Protein AF-A0A973GXI6-F1 (afdb_monomer)

Structure (mmCIF, N/CA/C/O backbone):
data_AF-A0A973GXI6-F1
#
_entry.id   AF-A0A973GXI6-F1
#
loop_
_atom_site.group_PDB
_atom_site.id
_atom_site.type_symbol
_atom_site.label_atom_id
_atom_site.label_alt_id
_atom_site.label_comp_id
_atom_site.label_asym_id
_atom_site.label_entity_id
_atom_site.label_seq_id
_atom_site.pdbx_PDB_ins_code
_atom_site.Cartn_x
_atom_site.Cartn_y
_atom_site.Cartn_z
_atom_site.occupancy
_atom_site.B_iso_or_equiv
_atom_site.auth_seq_id
_atom_site.auth_comp_i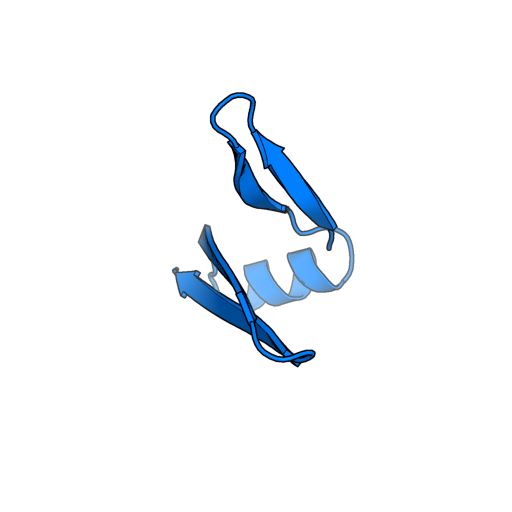d
_atom_site.auth_asym_id
_atom_site.auth_atom_id
_atom_site.pdbx_PDB_model_num
ATOM 1 N N . ALA A 1 1 ? -5.088 -8.333 -0.247 1.00 95.31 1 ALA A N 1
ATOM 2 C CA . ALA A 1 1 ? -4.549 -6.988 -0.526 1.00 95.31 1 ALA A CA 1
ATOM 3 C C . ALA A 1 1 ? -3.937 -7.010 -1.911 1.00 95.31 1 ALA A C 1
ATOM 5 O O . ALA A 1 1 ? -3.476 -8.066 -2.327 1.00 95.31 1 ALA A O 1
ATOM 6 N N . GLU A 1 2 ? -3.968 -5.890 -2.615 1.00 98.50 2 GLU A N 1
ATOM 7 C CA . GLU A 1 2 ? -3.559 -5.802 -4.012 1.00 98.50 2 GLU A CA 1
ATOM 8 C C . GLU A 1 2 ? -2.928 -4.444 -4.293 1.00 98.50 2 GLU A C 1
ATOM 10 O O . GLU A 1 2 ? -3.448 -3.409 -3.864 1.00 98.50 2 GLU A O 1
ATOM 15 N N . VAL A 1 3 ? -1.817 -4.474 -5.027 1.00 98.50 3 VAL A N 1
ATOM 16 C CA . VAL A 1 3 ? -1.218 -3.286 -5.625 1.00 98.50 3 VAL A CA 1
ATOM 17 C C . VAL A 1 3 ? -1.864 -3.075 -6.988 1.00 98.50 3 VAL A C 1
ATOM 19 O O . VAL A 1 3 ? -1.872 -3.989 -7.809 1.00 98.50 3 VAL A O 1
ATOM 22 N N . TYR A 1 4 ? -2.391 -1.879 -7.225 1.00 98.44 4 TYR A N 1
ATOM 23 C CA . TYR A 1 4 ? -2.892 -1.458 -8.530 1.00 98.44 4 TYR A CA 1
ATOM 24 C C . TYR A 1 4 ? -2.229 -0.142 -8.937 1.00 98.44 4 TYR A C 1
ATOM 26 O O . TYR A 1 4 ? -1.659 0.558 -8.100 1.00 98.44 4 TYR A O 1
ATOM 34 N N . VAL A 1 5 ? -2.272 0.171 -10.227 1.00 98.38 5 VAL A N 1
ATOM 35 C CA . VAL A 1 5 ? -1.658 1.374 -10.796 1.00 98.38 5 VAL A CA 1
ATOM 36 C C . VAL A 1 5 ? -2.775 2.289 -11.275 1.00 98.38 5 VAL A C 1
ATOM 38 O O . VAL A 1 5 ? -3.696 1.833 -11.950 1.00 98.38 5 VAL A O 1
ATOM 41 N N . GLU A 1 6 ? -2.728 3.554 -10.876 1.00 97.88 6 GLU A N 1
ATOM 42 C CA . GLU A 1 6 ? -3.618 4.583 -11.420 1.00 97.88 6 GLU A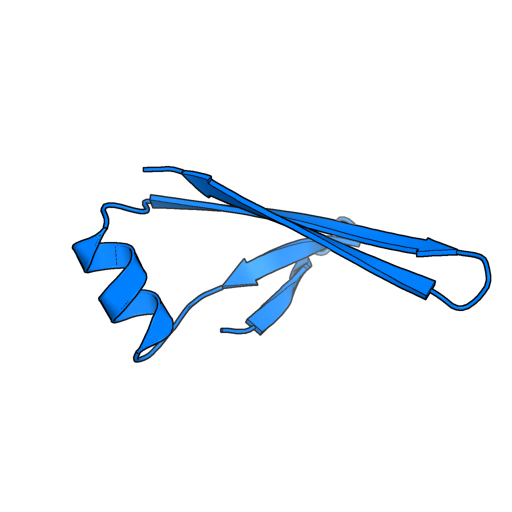 CA 1
ATOM 43 C C . GLU A 1 6 ? -3.148 5.040 -12.802 1.00 97.88 6 GLU A C 1
ATOM 45 O O . GLU A 1 6 ? -1.991 4.843 -13.165 1.00 97.88 6 GLU A O 1
ATOM 50 N N . ASP A 1 7 ? -4.009 5.730 -13.551 1.00 97.94 7 ASP A N 1
ATOM 51 C CA . ASP A 1 7 ? -3.662 6.277 -14.873 1.00 97.94 7 ASP A CA 1
ATOM 52 C C . ASP A 1 7 ? -2.442 7.219 -14.833 1.00 97.94 7 ASP A C 1
ATOM 54 O O . ASP A 1 7 ? -1.721 7.364 -15.817 1.00 97.94 7 ASP A O 1
ATOM 58 N N . SER A 1 8 ? -2.172 7.830 -13.674 1.00 97.69 8 SER A N 1
ATOM 59 C CA . SER A 1 8 ? -0.985 8.652 -13.406 1.00 97.69 8 SER A CA 1
ATOM 60 C C . SER A 1 8 ? 0.327 7.855 -13.338 1.00 97.69 8 SER A C 1
ATOM 62 O O . SER A 1 8 ? 1.402 8.448 -13.267 1.00 97.69 8 SER A O 1
ATOM 64 N N . GLY A 1 9 ? 0.259 6.523 -13.307 1.00 97.19 9 GLY A N 1
ATOM 65 C CA . GLY A 1 9 ? 1.382 5.633 -13.019 1.00 97.19 9 GLY A CA 1
ATOM 66 C C . GLY A 1 9 ? 1.665 5.456 -11.524 1.00 97.19 9 GLY A C 1
ATOM 67 O O . GLY A 1 9 ? 2.549 4.681 -11.160 1.00 97.19 9 GLY A O 1
ATOM 68 N N . GLN A 1 10 ? 0.929 6.138 -10.638 1.00 97.88 10 GLN A N 1
ATOM 69 C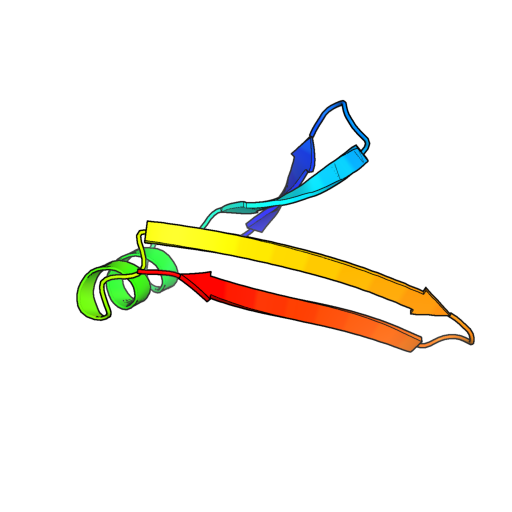 CA . GLN A 1 10 ? 1.133 6.021 -9.197 1.00 97.88 10 GLN A CA 1
ATOM 70 C C . GLN A 1 10 ? 0.674 4.641 -8.688 1.00 97.88 10 GLN A C 1
ATOM 72 O O . GLN A 1 10 ? -0.478 4.257 -8.921 1.00 97.88 10 GLN A O 1
ATOM 77 N N . PR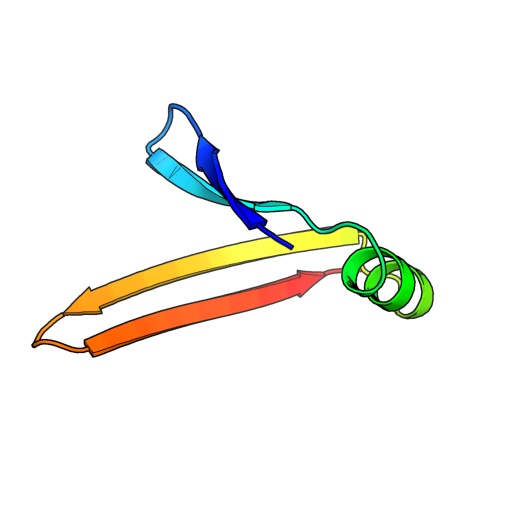O A 1 11 ? 1.523 3.891 -7.956 1.00 98.44 11 PRO A N 1
ATOM 78 C CA . PRO A 1 11 ? 1.095 2.658 -7.315 1.00 98.44 11 PRO A CA 1
ATOM 79 C C . PRO A 1 11 ? 0.201 2.968 -6.112 1.00 98.44 11 PRO A C 1
ATOM 81 O O . PRO A 1 11 ? 0.468 3.869 -5.315 1.00 98.44 11 PRO A O 1
ATOM 84 N N . ARG A 1 12 ? -0.852 2.176 -5.947 1.00 98.44 12 ARG A N 1
ATOM 85 C CA . ARG A 1 12 ? -1.801 2.256 -4.836 1.00 98.44 12 ARG A CA 1
ATOM 86 C C . ARG A 1 12 ? -2.004 0.880 -4.221 1.00 98.44 12 ARG A C 1
ATOM 88 O O . ARG A 1 12 ? -1.885 -0.139 -4.896 1.00 98.44 12 ARG A O 1
ATOM 95 N N . LEU A 1 13 ? -2.346 0.855 -2.934 1.00 98.56 13 LEU A N 1
ATOM 96 C CA . LEU A 1 13 ? -2.651 -0.368 -2.196 1.00 98.56 13 LEU A CA 1
ATOM 97 C C . LEU A 1 13 ? -4.135 -0.391 -1.826 1.00 98.56 13 LEU A C 1
ATOM 99 O O . LEU A 1 13 ? -4.607 0.485 -1.103 1.00 98.56 13 LEU A O 1
ATOM 103 N N . ARG A 1 14 ? -4.860 -1.419 -2.277 1.00 98.25 14 ARG A N 1
ATOM 104 C CA . ARG A 1 14 ? -6.214 -1.727 -1.794 1.00 98.25 14 ARG A CA 1
ATOM 105 C C . ARG A 1 14 ? -6.205 -2.987 -0.941 1.00 98.25 14 ARG A C 1
ATOM 107 O O . ARG A 1 14 ? -5.594 -4.000 -1.290 1.00 98.25 14 ARG A O 1
ATOM 114 N N . VAL A 1 15 ? -6.890 -2.940 0.196 1.00 98.56 15 VAL A N 1
ATOM 115 C CA . VAL A 1 15 ? -6.989 -4.062 1.136 1.00 98.56 15 VAL A CA 1
ATOM 116 C C . VAL A 1 15 ? -8.409 -4.608 1.165 1.00 98.56 15 VAL A C 1
ATOM 118 O O . VAL A 1 15 ? -9.379 -3.883 0.984 1.00 98.56 15 VAL A O 1
ATOM 121 N N . PHE A 1 16 ? -8.523 -5.913 1.371 1.00 98.62 16 PHE A N 1
ATOM 122 C CA . PHE A 1 16 ? -9.786 -6.646 1.417 1.00 98.62 16 PHE A CA 1
ATOM 123 C C . PHE A 1 16 ? -9.598 -7.911 2.256 1.00 98.62 16 PHE A C 1
ATOM 125 O O . PHE A 1 16 ? -8.461 -8.302 2.551 1.00 98.62 16 PHE A O 1
ATOM 132 N N . GLY A 1 17 ? -10.708 -8.543 2.641 1.00 98.56 17 GLY A N 1
ATOM 133 C CA . GLY A 1 17 ? -10.703 -9.755 3.460 1.00 98.56 17 GLY A CA 1
ATOM 134 C C . GLY A 1 17 ? -10.003 -9.542 4.803 1.00 98.56 17 GLY A C 1
ATOM 135 O O . GLY A 1 17 ? -10.151 -8.493 5.430 1.00 98.56 17 GLY A O 1
ATOM 136 N N . SER A 1 18 ? -9.202 -10.521 5.224 1.00 98.62 18 SER A N 1
ATOM 137 C CA . SER A 1 18 ? -8.501 -10.502 6.516 1.00 98.62 18 SER A CA 1
ATOM 138 C C . SER A 1 18 ? -7.600 -9.277 6.716 1.00 98.62 18 SER A C 1
ATOM 140 O O . SER A 1 18 ? -7.513 -8.762 7.82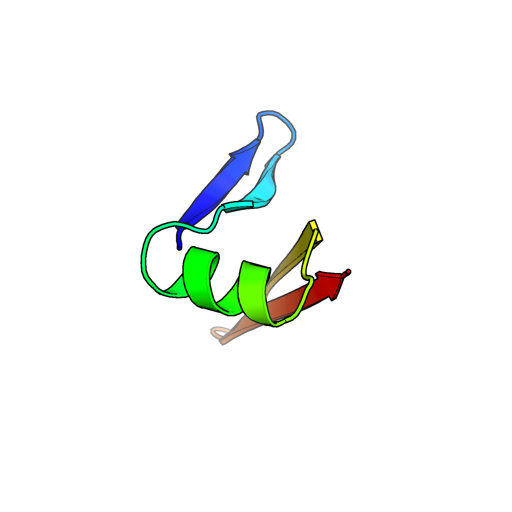6 1.00 98.62 18 SER A O 1
ATOM 142 N N . VAL A 1 19 ? -6.978 -8.756 5.651 1.00 98.50 19 VAL A N 1
ATOM 143 C CA . VAL A 1 19 ? -6.131 -7.554 5.743 1.00 98.50 19 VAL A CA 1
ATOM 144 C C . VAL A 1 19 ? -6.971 -6.312 6.034 1.00 98.50 19 VAL A C 1
ATOM 146 O O . VAL A 1 19 ? -6.589 -5.507 6.876 1.00 98.50 19 VAL A O 1
ATOM 149 N N . ALA A 1 20 ? -8.127 -6.165 5.379 1.00 98.56 20 ALA A N 1
ATOM 150 C CA . ALA A 1 20 ? -9.035 -5.051 5.653 1.00 98.56 20 ALA A CA 1
ATOM 151 C C . ALA A 1 20 ? -9.641 -5.144 7.059 1.00 98.56 20 ALA A C 1
ATOM 153 O O . ALA A 1 20 ? -9.710 -4.133 7.749 1.00 98.56 20 ALA A O 1
ATOM 154 N N . ALA A 1 21 ? -10.016 -6.351 7.501 1.00 98.75 21 ALA A N 1
ATOM 155 C CA . ALA A 1 21 ? -10.514 -6.575 8.857 1.00 98.75 21 ALA A CA 1
ATOM 156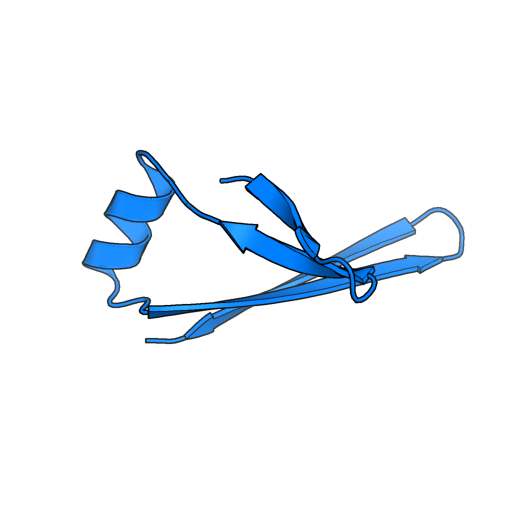 C C . ALA A 1 21 ? -9.482 -6.128 9.903 1.00 98.75 21 ALA A C 1
ATOM 158 O O . ALA A 1 21 ? -9.793 -5.324 10.780 1.00 98.75 21 ALA A O 1
ATOM 159 N N . ARG A 1 22 ? -8.220 -6.547 9.742 1.00 98.62 22 ARG A N 1
ATOM 160 C CA . ARG A 1 22 ? -7.146 -6.149 10.655 1.00 98.62 22 ARG A CA 1
ATOM 161 C C . ARG A 1 22 ? -6.835 -4.651 10.600 1.00 98.62 22 ARG A C 1
ATOM 163 O O . ARG A 1 22 ? -6.561 -4.046 11.630 1.00 98.62 22 ARG A O 1
ATOM 170 N N . ALA A 1 23 ? -6.874 -4.052 9.412 1.00 98.56 23 ALA A N 1
ATOM 171 C CA . ALA A 1 23 ? -6.679 -2.616 9.229 1.00 98.56 23 ALA A CA 1
ATOM 172 C C . ALA A 1 23 ? -7.747 -1.803 9.977 1.00 98.56 23 ALA A C 1
ATOM 174 O O . ALA A 1 23 ? -7.414 -0.840 10.663 1.00 98.56 23 ALA A O 1
ATOM 175 N N . ALA A 1 24 ? -9.008 -2.239 9.898 1.00 98.50 24 ALA A N 1
ATOM 176 C CA . ALA A 1 24 ? -10.127 -1.609 10.588 1.00 98.50 24 ALA A CA 1
ATOM 177 C C . ALA A 1 24 ? -10.009 -1.722 12.117 1.00 98.50 24 ALA A C 1
ATOM 179 O O . ALA A 1 24 ? -10.197 -0.726 12.810 1.00 98.50 24 ALA A O 1
ATOM 180 N N . GLU A 1 25 ? -9.627 -2.892 12.645 1.00 98.75 25 GLU A N 1
ATOM 181 C CA . GLU A 1 25 ? -9.353 -3.081 14.083 1.00 98.75 25 GLU A CA 1
ATOM 182 C C . GLU A 1 25 ? -8.269 -2.132 14.614 1.00 98.75 25 GLU A C 1
ATOM 184 O O . GLU A 1 25 ? -8.302 -1.739 15.777 1.00 98.75 25 GLU A O 1
ATOM 189 N N . LEU A 1 26 ? -7.302 -1.779 13.765 1.00 98.62 26 LEU A N 1
ATOM 190 C CA . LEU A 1 26 ? -6.185 -0.894 14.095 1.00 98.62 26 LEU A CA 1
ATOM 191 C C . LEU A 1 26 ? -6.450 0.581 13.753 1.00 98.62 26 LEU A C 1
ATOM 193 O O . LEU A 1 26 ? -5.565 1.410 13.947 1.00 98.62 26 LEU A O 1
ATOM 197 N N . GLY A 1 27 ? -7.641 0.918 13.248 1.00 98.69 27 GLY A N 1
ATOM 198 C CA . GLY A 1 27 ? -8.024 2.291 12.916 1.00 98.69 27 GLY A CA 1
ATOM 199 C C . GLY A 1 27 ? -7.384 2.855 11.645 1.00 98.69 27 GLY A C 1
ATOM 200 O O . GLY A 1 27 ? -7.437 4.060 11.434 1.00 98.69 27 GLY A O 1
ATOM 201 N N . VAL A 1 28 ? -6.797 2.022 10.782 1.00 98.69 28 VAL A N 1
ATOM 202 C CA . VAL A 1 28 ? -6.160 2.480 9.537 1.00 98.69 28 VAL A CA 1
ATOM 203 C C . VAL A 1 28 ? -7.220 2.981 8.552 1.00 98.69 28 VAL A C 1
ATOM 205 O O . VAL A 1 28 ? -8.137 2.246 8.180 1.00 98.69 28 VAL A O 1
ATOM 208 N N . ARG A 1 29 ? -7.062 4.221 8.087 1.00 97.69 29 ARG A N 1
ATOM 209 C CA . ARG A 1 29 ? -7.941 4.909 7.128 1.00 97.69 29 ARG A CA 1
ATOM 210 C C . ARG A 1 29 ? -7.311 5.091 5.747 1.00 97.69 29 ARG A C 1
ATOM 212 O O . ARG A 1 29 ? -8.038 5.096 4.757 1.00 97.69 29 ARG A O 1
ATOM 219 N N . SER A 1 30 ? -5.987 5.204 5.674 1.00 98.12 30 SER A N 1
ATOM 220 C CA . SER A 1 30 ? -5.250 5.491 4.441 1.00 98.12 30 SER A CA 1
ATOM 221 C C . SER A 1 30 ? -4.013 4.608 4.306 1.00 98.12 30 SER A C 1
ATOM 223 O O . SER A 1 30 ? -3.345 4.281 5.287 1.00 98.12 30 SER A O 1
ATOM 225 N N . TRP A 1 31 ? -3.695 4.247 3.063 1.00 98.44 31 TRP A N 1
ATOM 226 C CA . TRP A 1 31 ? -2.500 3.488 2.706 1.00 98.44 31 TRP A CA 1
ATOM 227 C C . TRP A 1 31 ? -1.671 4.267 1.696 1.00 98.44 31 TRP A C 1
ATOM 229 O O . TRP A 1 31 ? -2.173 4.637 0.631 1.00 98.44 31 TRP A O 1
ATOM 239 N N . HIS A 1 32 ? -0.391 4.442 2.007 1.00 98.31 32 HIS A N 1
ATOM 240 C CA . HIS A 1 32 ? 0.592 5.042 1.111 1.00 98.31 32 HIS A CA 1
ATOM 241 C C . HIS A 1 32 ? 1.636 3.992 0.767 1.00 98.31 32 HIS A C 1
ATOM 243 O O . HIS A 1 32 ? 2.153 3.324 1.662 1.00 98.31 32 HIS A O 1
ATOM 249 N N . VAL A 1 33 ? 1.939 3.834 -0.518 1.00 98.44 33 VAL A N 1
ATOM 250 C CA . VAL A 1 33 ? 2.938 2.876 -0.993 1.00 98.44 33 VAL A CA 1
ATOM 251 C C . VAL A 1 33 ? 3.908 3.562 -1.941 1.00 98.44 33 VAL A C 1
ATOM 253 O O . VAL A 1 33 ? 3.506 4.333 -2.809 1.00 98.44 33 VAL A O 1
ATOM 256 N N . SER A 1 34 ? 5.191 3.265 -1.767 1.00 98.25 34 SER A N 1
ATOM 257 C CA . SER A 1 34 ? 6.248 3.609 -2.710 1.00 98.25 34 SER A CA 1
ATOM 258 C C . SER A 1 34 ? 6.988 2.339 -3.095 1.00 98.25 34 SER A C 1
ATOM 260 O O . SER A 1 34 ? 7.275 1.505 -2.233 1.00 98.25 34 SER A O 1
ATOM 262 N N . LEU A 1 35 ? 7.267 2.191 -4.386 1.00 98.19 35 LEU A N 1
ATOM 263 C CA . LEU A 1 35 ? 7.983 1.059 -4.960 1.00 98.19 35 LEU A CA 1
ATOM 264 C C . LEU A 1 35 ? 9.249 1.584 -5.628 1.00 98.19 35 LEU A C 1
ATOM 266 O O . LEU A 1 35 ? 9.212 2.600 -6.317 1.00 98.19 35 LEU A O 1
ATOM 270 N N . SER A 1 36 ? 10.357 0.880 -5.442 1.00 97.75 36 SER A N 1
ATOM 271 C CA . SER A 1 36 ? 11.611 1.166 -6.130 1.00 97.75 36 SER A CA 1
ATOM 272 C C . SER A 1 36 ? 12.279 -0.139 -6.524 1.00 97.75 36 SER A C 1
ATOM 274 O O . SER A 1 36 ? 12.194 -1.132 -5.798 1.00 97.75 36 SER A O 1
ATOM 276 N N . HIS A 1 37 ? 12.954 -0.144 -7.665 1.00 97.75 37 HIS A N 1
ATOM 277 C CA . HIS A 1 37 ? 13.814 -1.247 -8.047 1.00 97.75 37 HIS A CA 1
ATOM 278 C C . HIS A 1 37 ? 15.082 -0.719 -8.705 1.00 97.75 37 HIS A C 1
ATOM 280 O O . HIS A 1 37 ? 15.030 0.134 -9.589 1.00 97.75 37 HIS A O 1
ATOM 286 N N . ASP A 1 38 ? 16.223 -1.249 -8.292 1.00 97.69 38 ASP A N 1
ATOM 287 C CA . ASP A 1 38 ? 17.510 -0.959 -8.912 1.00 97.69 38 ASP A CA 1
ATOM 288 C C . ASP A 1 38 ? 18.501 -2.086 -8.600 1.00 97.69 38 ASP A C 1
ATOM 290 O O . ASP A 1 38 ? 18.324 -2.826 -7.632 1.00 97.69 38 ASP A O 1
ATOM 294 N N . ALA A 1 39 ? 19.522 -2.251 -9.442 1.00 94.44 39 ALA A N 1
ATOM 295 C CA . ALA A 1 39 ? 20.611 -3.217 -9.269 1.00 94.44 39 ALA A CA 1
ATOM 296 C C . ALA A 1 39 ? 20.153 -4.657 -8.930 1.00 94.44 39 ALA A C 1
ATOM 298 O O . ALA A 1 39 ? 20.807 -5.374 -8.174 1.00 94.44 39 ALA A O 1
ATOM 299 N N . GLY A 1 40 ? 19.018 -5.093 -9.491 1.00 97.44 40 GLY A N 1
ATOM 300 C CA . GLY A 1 40 ? 18.457 -6.431 -9.266 1.00 97.44 40 GLY A CA 1
ATOM 301 C C . GLY A 1 40 ? 17.685 -6.601 -7.952 1.00 97.44 40 GLY A C 1
ATOM 302 O O . GLY A 1 40 ? 17.287 -7.718 -7.628 1.00 97.44 40 GLY A O 1
ATOM 303 N N . VAL A 1 41 ? 17.441 -5.521 -7.208 1.00 97.88 41 VAL A N 1
ATOM 304 C CA . VAL A 1 41 ? 16.668 -5.523 -5.961 1.00 97.88 41 VAL A CA 1
ATOM 305 C C . VAL A 1 41 ? 15.392 -4.712 -6.141 1.00 97.88 41 VAL A C 1
ATOM 307 O O . VAL A 1 41 ? 15.422 -3.603 -6.663 1.00 97.88 41 VAL A O 1
ATOM 310 N N . ALA A 1 42 ? 14.272 -5.252 -5.661 1.00 98.06 42 ALA A N 1
ATOM 311 C CA . ALA A 1 42 ? 13.015 -4.526 -5.520 1.00 98.06 42 ALA A CA 1
ATOM 312 C C . ALA A 1 42 ? 12.747 -4.232 -4.039 1.00 98.06 42 ALA A C 1
ATOM 314 O O . ALA A 1 42 ? 12.943 -5.090 -3.178 1.00 98.06 42 ALA A O 1
ATOM 315 N N . SER A 1 43 ? 12.281 -3.022 -3.747 1.00 97.94 43 SER A N 1
ATOM 316 C CA . SER A 1 43 ? 11.931 -2.561 -2.406 1.00 97.94 43 SER A CA 1
ATOM 317 C C . SER A 1 43 ? 10.577 -1.857 -2.410 1.00 97.94 43 SER A C 1
ATOM 319 O O . SER A 1 43 ? 10.150 -1.282 -3.414 1.00 97.94 43 SER A O 1
ATOM 321 N N . ALA A 1 44 ? 9.895 -1.920 -1.270 1.00 98.38 44 ALA A N 1
ATOM 322 C CA . ALA A 1 44 ? 8.630 -1.243 -1.049 1.00 98.38 44 ALA A CA 1
ATOM 323 C C . ALA A 1 44 ? 8.610 -0.623 0.348 1.00 98.38 44 ALA A C 1
ATOM 325 O O . ALA A 1 44 ? 9.037 -1.250 1.318 1.00 98.38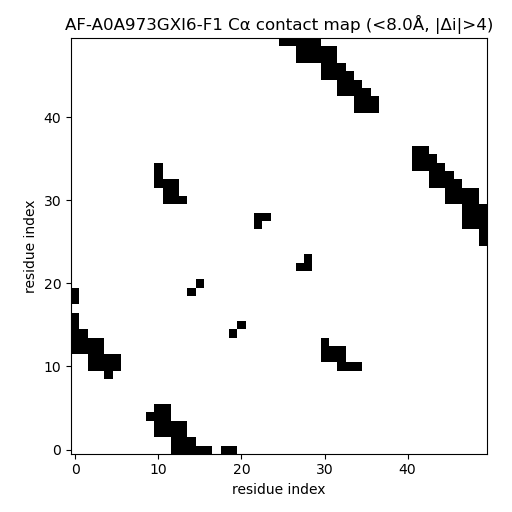 44 ALA A O 1
ATOM 326 N N . VAL A 1 45 ? 8.073 0.589 0.447 1.00 98.56 45 VAL A N 1
ATOM 327 C CA . VAL A 1 45 ? 7.750 1.238 1.720 1.00 98.56 45 VAL A CA 1
ATOM 328 C C . VAL A 1 45 ? 6.243 1.416 1.776 1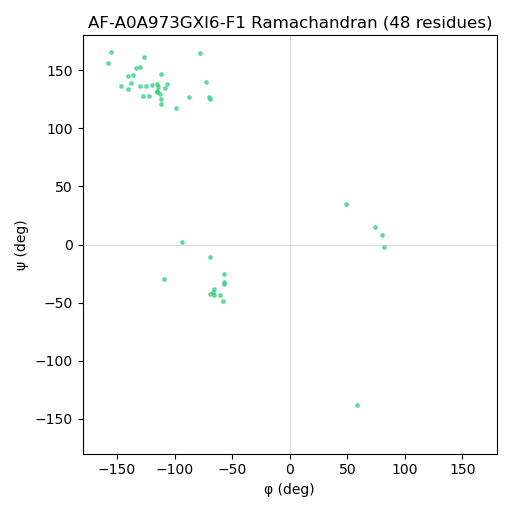.00 98.56 45 VAL A C 1
ATOM 330 O O . VAL A 1 45 ? 5.640 1.885 0.810 1.00 98.56 45 VAL A O 1
ATOM 333 N N . VAL A 1 46 ? 5.640 1.031 2.900 1.00 98.50 46 VAL A N 1
ATOM 334 C CA . VAL A 1 46 ? 4.196 1.129 3.123 1.00 98.50 46 VAL A CA 1
ATOM 335 C C . VAL A 1 46 ? 3.941 1.873 4.424 1.00 98.50 46 VAL A C 1
ATOM 337 O O . VAL A 1 46 ? 4.473 1.496 5.467 1.00 98.50 46 VAL A O 1
ATOM 340 N N . VAL A 1 47 ? 3.106 2.908 4.364 1.00 98.56 47 VAL A N 1
ATOM 341 C CA . VAL A 1 47 ? 2.612 3.633 5.539 1.00 98.56 47 VAL A CA 1
ATOM 342 C C . VAL A 1 47 ? 1.120 3.363 5.686 1.00 98.56 47 VAL A C 1
ATOM 344 O O . VAL A 1 47 ? 0.348 3.583 4.751 1.00 98.56 47 VAL A O 1
ATOM 347 N N . ALA A 1 48 ? 0.737 2.887 6.869 1.00 98.50 48 ALA A N 1
ATOM 348 C CA . ALA A 1 48 ? -0.645 2.783 7.310 1.00 98.50 48 ALA A CA 1
ATOM 349 C C . ALA A 1 48 ? -0.958 3.991 8.200 1.00 98.50 48 ALA A C 1
ATOM 351 O O . ALA A 1 48 ? -0.326 4.172 9.238 1.00 98.50 48 ALA A O 1
ATOM 352 N N . GLU A 1 49 ? -1.902 4.821 7.776 1.00 98.56 49 GLU A N 1
ATOM 353 C CA . GLU A 1 49 ? -2.307 6.045 8.470 1.00 98.56 49 GLU A CA 1
ATOM 354 C C . GLU A 1 49 ? -3.757 5.906 8.939 1.00 98.56 49 GLU A C 1
ATOM 356 O O . GLU A 1 49 ? -4.598 5.391 8.201 1.00 98.56 49 GLU A O 1
ATOM 361 N N . GLY A 1 50 ? -4.057 6.357 10.156 1.00 89.69 50 GLY A N 1
ATOM 362 C CA . GLY A 1 50 ? -5.346 6.217 10.832 1.00 89.69 50 GLY A CA 1
ATOM 363 C C . GLY A 1 50 ? -5.617 7.383 11.758 1.00 89.69 50 GLY A C 1
ATOM 364 O O . GLY A 1 50 ? -4.650 8.011 12.223 1.00 89.69 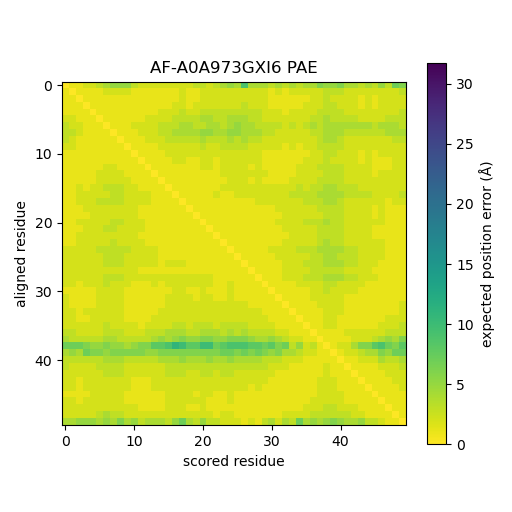50 GLY A O 1
#

pLDDT: mean 97.98, std 1.41, range [89.69, 98.75]

Nearest PDB structures (foldseek):
  2wdy-assembly1_A  TM=9.998E-01  e=7.312E-05  Streptomyces coelicolor
  5xuh-assembly1_C  TM=9.416E-01  e=1.058E-02  Escherichia coli K-12
  2bdd-assembly1_A  TM=9.562E-01  e=1.544E-02  Plasmodium yoelii yoelii
  7q5s-assembly1_D  TM=9.669E-01  e=3.287E-02  Thermochaetoides thermophila DSM 1495
  5cmo-assembly1_B  TM=8.176E-01  e=6.999E-02  Neisseria meningitidis FAM18

Solvent-accessible surface area (backbone atoms only — not comparable to full-atom values): 3103 Å² total; per-residue (Å²): 99,46,79,49,70,47,98,87,67,51,60,39,62,51,65,43,68,73,57,34,54,53,33,54,79,70,49,44,75,47,64,47,53,49,77,50,71,58,98,93,44,78,50,76,51,75,48,80,39,100

Secondary structure (DSSP, 8-state):
-EEEE-TTS-EEEE--HHHHHHHHHTT--EEEEEEEEETTEEEEEEEEE-

Sequence (50 aa):
AEVYVEDSGQPRLRVFGSVAARAAELGVRSWHVSLSHDAGVASAVVVAEG

Foldseek 3Di:
DDWDADPVRAIADDDDDPRVVVLVVVVFDGKDKDWDDDPHDIDMDIDGDD

Mean predicted aligned error: 2.05 Å

Radius of gyration: 12.41 Å; Cα contacts (8 Å, |Δi|>4): 73; chains: 1; bounding box: 31×19×29 Å